Protein AF-A0A929SQI1-F1 (afdb_monomer)

Nearest PDB structures (foldseek):
  6hvn-assembly1_B  TM=9.763E-01  e=6.149E-11  Listeria monocytogenes EGD-e
  8ofh-assembly3_D  TM=9.734E-01  e=4.404E-11  Streptococcus pneumoniae R6
  8ogm-assembly1_B  TM=9.576E-01  e=7.511E-11  Bacillus subtilis subsp. subtilis str. 168
  6gyw-assembly1_B  TM=9.356E-01  e=4.120E-11  Staphylococcus aureus
  7l8n-assembly1_B  TM=9.376E-01  e=1.121E-10  Streptococcus mutans UA159

Sequence (158 aa):
MKLPIINRLLSSISTYGILVLVIIFQPELRKMLEQIATSRIIKYLGISQNEDEKLMKENIYKVVMAVVSLAKLKVGALVVFEKDIKLKEIIDNGIRINADVSVQLLKNIFEKDTPLHDGAVIISEGRVMSACSILPLAVDNNINKSFGTRHRAALRYF

pLDDT: mean 85.93, std 11.65, range [47.06, 97.69]

Radius of gyration: 26.84 Å; Cα contacts (8 Å, |Δi|>4): 166; chains: 1; bounding box: 59×35×85 Å

Mean predicted aligned error: 12.8 Å

Foldseek 3Di:
DDPVVVVVVVVVCVVCVVVVVCVVCVVVVVVVVVVCVPVPVVCVVVPCVVPQVVLVVVLVVQVVLLVVVCVVVVFDAAEEEDDPDDPVVQLVQFAFDFAARHSVVRNVQRDPPDPFNADYFYDYSRTRGGTNGHADFADDPPDPPPDDRSRRRVVVVD

Structure (mmCIF, N/CA/C/O backbone):
data_AF-A0A929SQI1-F1
#
_entry.id   AF-A0A929SQI1-F1
#
loop_
_atom_site.group_PDB
_atom_site.id
_atom_site.type_symbol
_atom_site.label_atom_id
_atom_site.label_alt_id
_atom_site.label_comp_id
_atom_site.label_asym_id
_atom_site.label_entity_id
_atom_site.label_seq_id
_atom_site.pdbx_PDB_ins_code
_atom_site.Cartn_x
_atom_site.Cartn_y
_atom_site.Cartn_z
_atom_site.occupancy
_atom_site.B_iso_or_equiv
_atom_site.auth_seq_id
_atom_site.auth_comp_id
_atom_site.auth_asym_id
_atom_site.auth_atom_id
_atom_site.pdbx_PDB_model_num
ATOM 1 N N . MET A 1 1 ? 42.461 -21.289 -61.732 1.00 47.06 1 MET A N 1
ATOM 2 C CA . MET A 1 1 ? 41.169 -21.327 -62.454 1.00 47.06 1 MET A CA 1
ATOM 3 C C . MET A 1 1 ? 40.168 -20.497 -61.649 1.00 47.06 1 MET A C 1
ATOM 5 O O . MET A 1 1 ? 39.814 -20.907 -60.554 1.00 47.06 1 MET A O 1
ATOM 9 N N . LYS A 1 2 ? 39.810 -19.277 -62.083 1.00 56.81 2 LYS A N 1
ATOM 10 C CA . LYS A 1 2 ? 38.749 -18.499 -61.411 1.00 56.81 2 LYS A CA 1
ATOM 11 C C . LYS A 1 2 ? 37.426 -19.170 -61.777 1.00 56.81 2 LYS A C 1
ATOM 13 O O . LYS A 1 2 ? 37.198 -19.397 -62.958 1.00 56.81 2 LYS A O 1
ATOM 18 N N . LEU A 1 3 ? 36.609 -19.533 -60.792 1.00 78.69 3 LEU A N 1
ATOM 19 C CA . LEU A 1 3 ? 35.306 -20.175 -60.995 1.00 78.69 3 LEU A CA 1
ATOM 20 C C . LEU A 1 3 ? 34.221 -19.084 -60.907 1.00 78.69 3 LEU A C 1
ATOM 22 O O . LEU A 1 3 ? 33.657 -18.868 -59.833 1.00 78.69 3 LEU A O 1
ATOM 26 N N . PRO A 1 4 ? 33.950 -18.336 -61.998 1.00 79.38 4 PRO A N 1
ATOM 27 C CA . PRO A 1 4 ? 33.082 -17.156 -61.965 1.00 79.38 4 PRO A CA 1
ATOM 28 C C . PRO A 1 4 ? 31.641 -17.500 -61.583 1.00 79.38 4 PRO A C 1
ATOM 30 O O . PRO A 1 4 ? 30.944 -16.675 -61.000 1.00 79.38 4 PRO A O 1
ATOM 33 N N . ILE A 1 5 ? 31.214 -18.728 -61.881 1.00 82.06 5 ILE A N 1
ATOM 34 C CA . ILE A 1 5 ? 29.879 -19.239 -61.567 1.00 82.06 5 ILE A CA 1
ATOM 35 C C . ILE A 1 5 ? 29.740 -19.458 -60.059 1.00 82.06 5 ILE A C 1
ATOM 37 O O . ILE A 1 5 ? 28.775 -18.988 -59.468 1.00 82.06 5 ILE A O 1
ATOM 41 N N . ILE A 1 6 ? 30.740 -20.076 -59.422 1.00 82.94 6 ILE A N 1
ATOM 42 C CA . ILE A 1 6 ? 30.760 -20.282 -57.967 1.00 82.94 6 ILE A CA 1
ATOM 43 C C . ILE A 1 6 ? 30.808 -18.936 -57.241 1.00 82.94 6 ILE A C 1
ATOM 45 O O . ILE A 1 6 ? 30.063 -18.741 -56.289 1.00 82.94 6 ILE A O 1
ATOM 49 N N . ASN A 1 7 ? 31.597 -17.974 -57.729 1.00 84.62 7 ASN A N 1
ATOM 50 C CA . ASN A 1 7 ? 31.658 -16.641 -57.126 1.00 84.62 7 ASN A CA 1
ATOM 51 C C . ASN A 1 7 ? 30.331 -15.869 -57.253 1.00 84.62 7 ASN A C 1
ATOM 53 O O . ASN A 1 7 ? 29.915 -15.201 -56.311 1.00 84.62 7 ASN A O 1
ATOM 57 N N . ARG A 1 8 ? 29.633 -15.980 -58.392 1.00 82.69 8 ARG A N 1
ATOM 58 C CA . ARG A 1 8 ? 28.294 -15.388 -58.555 1.00 82.69 8 ARG A CA 1
ATOM 59 C C . ARG A 1 8 ? 27.267 -16.052 -57.644 1.00 82.69 8 ARG A C 1
ATOM 61 O O . ARG A 1 8 ? 26.483 -15.346 -57.024 1.00 82.69 8 ARG A O 1
ATOM 68 N N . LEU A 1 9 ? 27.315 -17.376 -57.516 1.00 82.81 9 LEU A N 1
ATOM 69 C CA . LEU A 1 9 ? 26.412 -18.125 -56.646 1.00 82.81 9 LEU A CA 1
ATOM 70 C C . LEU A 1 9 ? 26.640 -17.779 -55.164 1.00 82.81 9 LEU A C 1
ATOM 72 O O . LEU A 1 9 ? 25.686 -17.483 -54.451 1.00 82.81 9 LEU A O 1
ATOM 76 N N . LEU A 1 10 ? 27.903 -17.725 -54.723 1.00 83.56 10 LEU A N 1
ATOM 77 C CA . LEU A 1 10 ? 28.278 -17.272 -53.378 1.00 83.56 10 LEU A CA 1
ATOM 78 C C . LEU A 1 10 ? 27.864 -15.822 -53.123 1.00 83.56 10 LEU A C 1
ATOM 80 O O . LEU A 1 10 ? 27.366 -15.518 -52.043 1.00 83.56 10 LEU A O 1
ATOM 84 N N . SER A 1 11 ? 28.026 -14.935 -54.109 1.00 81.69 11 SER A N 1
ATOM 85 C CA . SER A 1 11 ? 27.583 -13.545 -53.994 1.00 81.69 11 SER A CA 1
ATOM 86 C C . SER A 1 11 ? 26.070 -13.462 -53.807 1.00 81.69 11 SER A C 1
ATOM 88 O O . SER A 1 11 ? 25.620 -12.761 -52.909 1.00 81.69 11 SER A O 1
ATOM 90 N N . SER A 1 12 ? 25.284 -14.198 -54.598 1.00 81.69 12 SER A N 1
ATOM 91 C CA . SER A 1 12 ? 23.823 -14.219 -54.468 1.00 81.69 12 SER A CA 1
ATOM 92 C C . SER A 1 12 ? 23.369 -14.796 -53.125 1.00 81.69 12 SER A C 1
ATOM 94 O O . SER A 1 12 ? 22.497 -14.221 -52.477 1.00 81.69 12 SER A O 1
ATOM 96 N N . ILE A 1 13 ? 23.989 -15.888 -52.665 1.00 85.94 13 ILE A N 1
ATOM 97 C CA . ILE A 1 13 ? 23.697 -16.486 -51.353 1.00 85.94 13 ILE A CA 1
ATOM 98 C C . ILE A 1 13 ? 24.068 -15.525 -50.220 1.00 85.94 13 ILE A C 1
ATOM 100 O O . ILE A 1 13 ? 23.313 -15.407 -49.265 1.00 85.94 13 ILE A O 1
ATOM 104 N N . SER A 1 14 ? 25.182 -14.801 -50.322 1.00 84.88 14 SER A N 1
ATOM 105 C CA . SER A 1 14 ? 25.589 -13.810 -49.319 1.00 84.88 14 SER A CA 1
ATOM 106 C C . SER A 1 14 ? 24.610 -12.631 -49.245 1.00 84.88 14 SER A C 1
ATOM 108 O O . SER A 1 14 ? 24.189 -12.239 -48.157 1.00 84.88 14 SER A O 1
ATOM 110 N N . THR A 1 15 ? 24.172 -12.117 -50.402 1.00 84.06 15 THR A N 1
ATOM 111 C CA . THR A 1 15 ? 23.241 -10.982 -50.478 1.00 84.06 15 THR A CA 1
ATOM 112 C C . THR A 1 15 ? 21.887 -11.291 -49.836 1.00 84.06 15 THR A C 1
ATOM 114 O O . THR A 1 15 ? 21.377 -10.471 -49.076 1.00 84.06 15 THR A O 1
ATOM 117 N N . TYR A 1 16 ? 21.307 -12.465 -50.100 1.00 90.56 16 TYR A N 1
ATOM 118 C CA . TYR A 1 16 ? 19.995 -12.834 -49.548 1.00 90.56 16 TYR A CA 1
ATOM 119 C C . TYR A 1 16 ? 20.081 -13.613 -48.228 1.00 90.56 16 TYR A C 1
ATOM 121 O O . TYR A 1 16 ? 19.129 -13.613 -47.450 1.00 90.56 16 TYR A O 1
ATOM 129 N N . GLY A 1 17 ? 21.219 -14.243 -47.939 1.00 89.12 17 GLY A N 1
ATOM 130 C CA . GLY A 1 17 ? 21.424 -15.072 -46.752 1.00 89.12 17 GLY A CA 1
ATOM 131 C C . GLY A 1 17 ? 21.362 -14.277 -45.455 1.00 89.12 17 GLY A C 1
ATOM 132 O O . GLY A 1 17 ? 20.772 -14.749 -44.485 1.00 89.12 17 GLY A O 1
ATOM 133 N N . ILE A 1 18 ? 21.876 -13.041 -45.452 1.00 89.19 18 ILE A N 1
ATOM 134 C CA . ILE A 1 18 ? 21.775 -12.155 -44.283 1.00 89.19 18 ILE A CA 1
ATOM 135 C C . ILE A 1 18 ? 20.307 -11.839 -43.955 1.00 89.19 18 ILE A C 1
ATOM 137 O O . ILE A 1 18 ? 19.916 -11.812 -42.794 1.00 89.19 18 ILE A O 1
ATOM 141 N N . LEU A 1 19 ? 19.475 -11.653 -44.984 1.00 90.94 19 LEU A N 1
ATOM 142 C CA . LEU A 1 19 ? 18.070 -11.281 -44.844 1.00 90.94 19 LEU A CA 1
ATOM 143 C C . LEU A 1 19 ? 17.237 -12.469 -44.352 1.00 90.94 19 LEU A C 1
ATOM 145 O O . LEU A 1 19 ? 16.430 -12.315 -43.440 1.00 90.94 19 LEU A O 1
ATOM 149 N N . VAL A 1 20 ? 17.495 -13.667 -44.886 1.00 93.19 20 VAL A N 1
ATOM 150 C CA . VAL A 1 20 ? 16.902 -14.920 -44.391 1.00 93.19 20 VAL A CA 1
ATOM 151 C C . VAL A 1 20 ? 17.269 -15.156 -42.924 1.00 93.19 20 VAL A C 1
ATOM 153 O O . VAL A 1 20 ? 16.398 -15.491 -42.125 1.00 93.19 20 VAL A O 1
ATOM 156 N N . LEU A 1 21 ? 18.530 -14.924 -42.547 1.00 90.88 21 LEU A N 1
ATOM 157 C CA . LEU A 1 21 ? 18.990 -15.062 -41.166 1.00 90.88 21 LEU A CA 1
ATOM 158 C C . LEU A 1 21 ? 18.267 -14.080 -40.231 1.00 90.88 21 LEU A C 1
ATOM 160 O O . LEU A 1 21 ? 17.747 -14.492 -39.201 1.00 90.88 21 LEU A O 1
ATOM 164 N N . VAL A 1 22 ? 18.149 -12.807 -40.610 1.00 92.25 22 VAL A N 1
ATOM 165 C CA . VAL A 1 22 ? 17.420 -11.801 -39.816 1.00 92.25 22 VAL A CA 1
ATOM 166 C C . VAL A 1 22 ? 15.943 -12.171 -39.635 1.00 92.25 22 VAL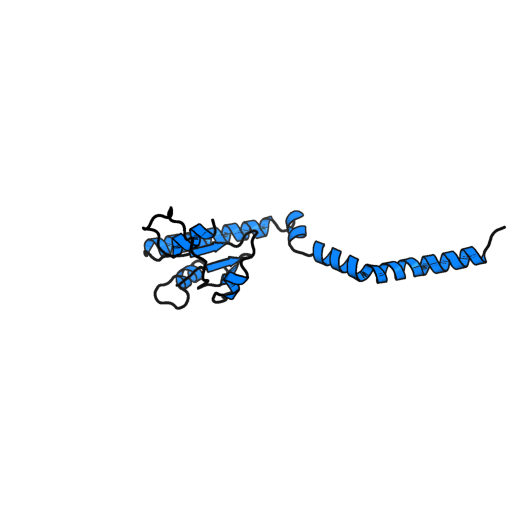 A C 1
ATOM 168 O O . VAL A 1 22 ? 15.418 -11.994 -38.542 1.00 92.25 22 VAL A O 1
ATOM 171 N N . ILE A 1 23 ? 15.275 -12.702 -40.666 1.00 93.50 23 ILE A N 1
ATOM 172 C CA . ILE A 1 23 ? 13.865 -13.123 -40.584 1.00 93.50 23 ILE A CA 1
ATOM 173 C C . ILE A 1 23 ? 13.698 -14.328 -39.653 1.00 93.50 23 ILE A C 1
ATOM 175 O O . ILE A 1 23 ? 12.793 -14.335 -38.823 1.00 93.50 23 ILE A O 1
ATOM 179 N N . ILE A 1 24 ? 14.573 -15.334 -39.759 1.00 95.12 24 ILE A N 1
ATOM 180 C CA . ILE A 1 24 ? 14.522 -16.526 -38.898 1.00 95.12 24 ILE A CA 1
ATOM 181 C C . ILE A 1 24 ? 14.747 -16.148 -37.433 1.00 95.12 24 ILE A C 1
ATOM 183 O O . ILE A 1 24 ? 14.024 -16.637 -36.574 1.00 95.12 24 ILE A O 1
ATOM 187 N N . PHE A 1 25 ? 15.707 -15.257 -37.167 1.00 95.94 25 PHE A N 1
ATOM 188 C CA . PHE A 1 25 ? 16.030 -14.767 -35.823 1.00 95.94 25 PHE A CA 1
ATOM 189 C C . PHE A 1 25 ? 15.173 -13.571 -35.378 1.00 95.94 25 PHE A C 1
ATOM 191 O O . PHE A 1 25 ? 15.395 -13.006 -34.304 1.00 95.94 25 PHE A O 1
ATOM 198 N N . GLN A 1 26 ? 14.192 -13.148 -36.180 1.00 94.50 26 GLN A N 1
ATOM 199 C CA . GLN A 1 26 ? 13.309 -12.035 -35.834 1.00 94.50 26 GLN A CA 1
ATOM 200 C C . GLN A 1 26 ? 12.594 -12.255 -34.485 1.00 94.50 26 GLN A C 1
ATOM 202 O O . GLN A 1 26 ? 12.540 -11.302 -33.699 1.00 94.50 26 GLN A O 1
ATOM 207 N N . PRO A 1 27 ? 12.057 -13.452 -34.160 1.00 90.88 27 PRO A N 1
ATOM 208 C CA . PRO A 1 27 ? 11.405 -13.698 -32.874 1.00 90.88 27 PRO A CA 1
ATOM 209 C C . PRO A 1 27 ? 12.351 -13.532 -31.678 1.00 90.88 27 PRO A C 1
ATOM 211 O O . PRO A 1 27 ? 11.947 -13.005 -30.643 1.00 90.88 27 PRO A O 1
ATOM 214 N N . GLU A 1 28 ? 13.606 -13.952 -31.804 1.00 92.94 28 GLU A N 1
ATOM 215 C CA . GLU A 1 28 ? 14.640 -13.853 -30.773 1.00 92.94 28 GLU A CA 1
ATOM 216 C C . GLU A 1 28 ? 15.075 -12.402 -30.591 1.00 92.94 28 GLU A C 1
ATOM 218 O O . GLU A 1 28 ? 15.098 -11.919 -29.462 1.00 92.94 28 GLU A O 1
ATOM 223 N N . LEU A 1 29 ? 15.329 -11.680 -31.688 1.00 89.31 29 LEU A N 1
ATOM 224 C CA . LEU A 1 29 ? 15.635 -10.248 -31.656 1.00 89.31 29 LEU A CA 1
ATOM 225 C C . LEU A 1 29 ? 14.500 -9.462 -30.996 1.00 89.31 29 LEU A C 1
ATOM 227 O O . LEU A 1 29 ? 14.750 -8.603 -30.154 1.00 89.31 29 LEU A O 1
ATOM 231 N N . ARG A 1 30 ? 13.246 -9.804 -31.310 1.00 87.81 30 ARG A N 1
ATOM 232 C CA . ARG A 1 30 ? 12.069 -9.226 -30.658 1.00 87.81 30 ARG A CA 1
ATOM 233 C C . ARG A 1 30 ? 12.049 -9.527 -29.160 1.00 87.81 30 ARG A C 1
ATOM 235 O O . ARG A 1 30 ? 11.888 -8.601 -28.379 1.00 87.81 30 ARG A O 1
ATOM 242 N N . LYS A 1 31 ? 12.263 -10.779 -28.746 1.00 83.62 31 LYS A N 1
ATOM 243 C CA . LYS A 1 31 ? 12.315 -11.160 -27.322 1.00 83.62 31 LYS A CA 1
ATOM 244 C C . LYS A 1 31 ? 13.459 -10.468 -26.577 1.00 83.62 31 LYS A C 1
ATOM 246 O O . LYS A 1 31 ? 13.268 -10.044 -25.443 1.00 83.62 31 LYS A O 1
ATOM 251 N N . MET A 1 32 ? 14.627 -10.323 -27.200 1.00 84.38 32 MET A N 1
ATOM 252 C CA . MET A 1 32 ? 15.763 -9.593 -26.628 1.00 84.38 32 MET A CA 1
ATOM 253 C C . MET A 1 32 ? 15.437 -8.107 -26.465 1.00 84.38 32 MET A C 1
ATOM 255 O O . MET A 1 32 ? 15.686 -7.543 -25.405 1.00 84.38 32 MET A O 1
ATOM 259 N N . LEU A 1 33 ? 14.824 -7.482 -27.474 1.00 81.31 33 LEU A N 1
ATOM 260 C CA . LEU A 1 33 ? 14.361 -6.096 -27.391 1.00 81.31 33 LEU A CA 1
ATOM 261 C C . LEU A 1 33 ? 13.260 -5.922 -26.342 1.00 81.31 33 LEU A C 1
ATOM 263 O O . LEU A 1 33 ? 13.303 -4.953 -25.599 1.00 81.31 33 LEU A O 1
ATOM 267 N N . GLU A 1 34 ? 12.318 -6.857 -26.224 1.00 78.25 34 GLU A N 1
ATOM 268 C CA . GLU A 1 34 ? 11.280 -6.859 -25.184 1.00 78.25 34 GLU A CA 1
ATOM 269 C C . GLU A 1 34 ? 11.891 -7.005 -23.780 1.00 78.25 34 GLU A C 1
ATOM 271 O O . GLU A 1 34 ? 11.477 -6.317 -22.847 1.00 78.25 34 GLU A O 1
ATOM 276 N N . GLN A 1 35 ? 12.928 -7.830 -23.620 1.00 71.19 35 GLN A N 1
ATOM 277 C CA . GLN A 1 35 ? 13.675 -7.950 -22.365 1.00 71.19 35 GLN A CA 1
ATOM 278 C C . GLN A 1 35 ? 14.455 -6.669 -22.035 1.00 71.19 35 GLN A C 1
ATOM 280 O O . GLN A 1 35 ? 14.412 -6.223 -20.891 1.00 71.19 35 GLN A O 1
ATOM 285 N N . ILE A 1 36 ? 15.097 -6.036 -23.024 1.00 71.50 36 ILE A N 1
ATOM 286 C CA . ILE A 1 36 ? 15.811 -4.750 -22.885 1.00 71.50 36 ILE A CA 1
ATOM 287 C C . ILE A 1 36 ? 14.843 -3.592 -22.605 1.00 71.50 36 ILE A C 1
ATOM 289 O O . ILE A 1 36 ? 15.141 -2.720 -21.789 1.00 71.50 36 ILE A O 1
ATOM 293 N N . ALA A 1 37 ? 13.669 -3.607 -23.233 1.00 64.62 37 ALA A N 1
ATOM 294 C CA . ALA A 1 37 ? 12.595 -2.642 -23.023 1.00 64.62 37 ALA A CA 1
ATOM 295 C C . ALA A 1 37 ? 11.835 -2.877 -21.709 1.00 64.62 37 ALA A C 1
ATOM 297 O O . ALA A 1 37 ? 11.112 -1.995 -21.245 1.00 64.62 37 ALA A O 1
ATOM 298 N N . THR A 1 38 ? 11.992 -4.045 -21.078 1.00 62.19 38 THR A N 1
ATOM 299 C CA . THR A 1 38 ? 11.428 -4.292 -19.753 1.00 62.19 38 THR A CA 1
ATOM 300 C C . THR A 1 38 ? 12.108 -3.360 -18.752 1.00 62.19 38 THR A C 1
ATOM 302 O O . THR A 1 38 ? 13.335 -3.285 -18.670 1.00 62.19 38 THR A O 1
ATOM 305 N N . SER A 1 39 ? 11.298 -2.688 -17.934 1.00 58.66 39 SER A N 1
ATOM 306 C CA . SER A 1 39 ? 11.675 -1.629 -16.986 1.00 58.66 39 SER A CA 1
ATOM 307 C C . SER A 1 39 ? 12.892 -1.915 -16.094 1.00 58.66 39 SER A C 1
ATOM 309 O O . SER A 1 39 ? 13.443 -0.992 -15.512 1.00 58.66 39 SER A O 1
ATOM 311 N N . ARG A 1 40 ? 13.320 -3.174 -15.939 1.00 58.06 40 ARG A N 1
ATOM 312 C CA . ARG A 1 40 ? 14.490 -3.554 -15.137 1.00 58.06 40 ARG A CA 1
ATOM 313 C C . ARG A 1 40 ? 15.807 -3.072 -15.758 1.00 58.06 40 ARG A C 1
ATOM 315 O O . ARG A 1 40 ? 16.619 -2.527 -15.026 1.00 58.06 40 ARG A O 1
ATOM 322 N N . ILE A 1 41 ? 16.014 -3.196 -17.074 1.00 61.25 41 ILE A N 1
ATOM 323 C CA . ILE A 1 41 ? 17.294 -2.817 -17.717 1.00 61.25 41 ILE A CA 1
ATOM 324 C C . ILE A 1 41 ? 17.463 -1.290 -17.765 1.00 61.25 41 ILE A C 1
ATOM 326 O O . ILE A 1 41 ? 18.522 -0.779 -17.407 1.00 61.25 41 ILE A O 1
ATOM 330 N N . ILE A 1 42 ? 16.392 -0.552 -18.071 1.00 60.16 42 ILE A N 1
ATOM 331 C CA . ILE A 1 42 ? 16.366 0.923 -18.010 1.00 60.16 42 ILE A CA 1
ATOM 332 C C . ILE A 1 42 ? 16.626 1.427 -16.575 1.00 60.16 42 ILE A C 1
ATOM 334 O O . ILE A 1 42 ? 17.344 2.410 -16.386 1.00 60.16 42 ILE A O 1
ATOM 338 N N . LYS A 1 43 ? 16.120 0.719 -15.551 1.00 55.72 43 LYS A N 1
ATOM 339 C CA . LYS A 1 43 ? 16.401 1.005 -14.131 1.00 55.72 43 LYS A CA 1
ATOM 340 C C . LYS A 1 43 ? 17.861 0.751 -13.732 1.00 55.72 43 LYS A C 1
ATOM 342 O O . LYS A 1 43 ? 18.371 1.485 -12.890 1.00 55.72 43 LYS A O 1
ATOM 347 N N . TYR A 1 44 ? 18.544 -0.231 -14.328 1.00 55.31 44 TYR A N 1
ATOM 348 C CA . TYR A 1 44 ? 19.977 -0.485 -14.092 1.00 55.31 44 TYR A CA 1
ATOM 349 C C . TYR A 1 44 ? 20.902 0.506 -14.820 1.00 55.31 44 TYR A C 1
ATOM 351 O O . TYR A 1 44 ? 22.003 0.762 -14.345 1.00 55.31 44 TYR A O 1
ATOM 359 N N . LEU A 1 45 ? 20.456 1.105 -15.930 1.00 62.50 45 LEU A N 1
ATOM 360 C CA . LEU A 1 45 ? 21.210 2.103 -16.708 1.00 62.50 45 LEU A CA 1
ATOM 361 C C . LEU A 1 45 ? 21.185 3.526 -16.113 1.00 62.50 45 LEU A C 1
ATOM 363 O O . LEU A 1 45 ? 21.768 4.437 -16.692 1.00 62.50 45 LEU A O 1
ATOM 367 N N . GLY A 1 46 ? 20.526 3.743 -14.968 1.00 54.88 46 GLY A N 1
ATOM 368 C CA . GLY A 1 46 ? 20.579 5.011 -14.221 1.00 54.88 46 GLY A CA 1
ATOM 369 C C . GLY A 1 46 ? 19.810 6.187 -14.841 1.00 54.88 46 GLY A C 1
ATOM 370 O O . GLY A 1 46 ? 19.774 7.261 -14.252 1.00 54.88 46 GLY A O 1
ATOM 371 N N . ILE A 1 47 ? 19.146 5.996 -15.986 1.00 59.12 47 ILE A N 1
ATOM 372 C CA . ILE A 1 47 ? 18.446 7.071 -16.716 1.00 59.12 47 ILE A CA 1
ATOM 373 C C . ILE A 1 47 ? 17.130 7.485 -16.014 1.00 59.12 47 ILE A C 1
ATOM 375 O O . ILE A 1 47 ? 16.693 8.618 -16.164 1.00 59.12 47 ILE A O 1
ATOM 379 N N . SER A 1 48 ? 16.533 6.609 -15.190 1.00 54.00 48 SER A N 1
ATOM 380 C CA . SER A 1 48 ? 15.228 6.833 -14.523 1.00 54.00 48 SER A CA 1
ATOM 381 C C . SER A 1 48 ? 15.275 6.791 -12.984 1.00 54.00 48 SER A C 1
ATOM 383 O O . SER A 1 48 ? 14.257 7.013 -12.331 1.00 54.00 48 SER A O 1
ATOM 385 N N . GLN A 1 49 ? 16.433 6.496 -12.375 1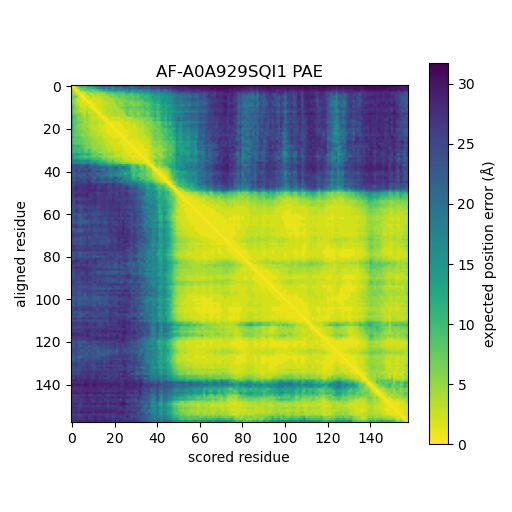.00 55.88 49 GLN A N 1
ATOM 386 C CA . GLN A 1 49 ? 16.520 6.265 -10.921 1.00 55.88 49 GLN A CA 1
ATOM 387 C C . GLN A 1 49 ? 16.189 7.508 -10.087 1.00 55.88 49 GLN A C 1
ATOM 389 O O . GLN A 1 49 ? 15.520 7.392 -9.064 1.00 55.88 49 GLN A O 1
ATOM 394 N N . ASN A 1 50 ? 16.597 8.697 -10.537 1.00 61.69 50 ASN A N 1
ATOM 395 C CA . ASN A 1 50 ? 16.387 9.924 -9.766 1.00 61.69 50 ASN A CA 1
ATOM 396 C C . ASN A 1 50 ? 14.906 10.303 -9.638 1.00 61.69 50 ASN A C 1
ATOM 398 O O . ASN A 1 50 ? 14.500 10.830 -8.604 1.00 61.69 50 ASN A O 1
ATOM 402 N N . GLU A 1 51 ? 14.099 10.052 -10.669 1.00 69.38 51 GLU A N 1
ATOM 403 C CA . GLU A 1 51 ? 12.681 10.418 -10.666 1.00 69.38 51 GLU A CA 1
ATOM 404 C C . GLU A 1 51 ? 11.853 9.426 -9.850 1.00 69.38 51 GLU A C 1
ATOM 406 O O . GLU A 1 51 ? 11.097 9.850 -8.978 1.00 69.38 51 GLU A O 1
ATOM 411 N N . ASP A 1 52 ? 12.069 8.121 -10.039 1.00 73.38 52 ASP A N 1
ATOM 412 C CA . ASP A 1 52 ? 11.382 7.075 -9.274 1.00 73.38 52 ASP A CA 1
ATOM 413 C C . ASP A 1 52 ? 11.704 7.166 -7.773 1.00 73.38 52 ASP A C 1
ATOM 415 O O . ASP A 1 52 ? 10.811 7.079 -6.926 1.00 73.38 52 ASP A O 1
ATOM 419 N N . GLU A 1 53 ? 12.974 7.388 -7.417 1.00 77.31 53 GLU A N 1
ATOM 420 C CA . GLU A 1 53 ? 13.380 7.527 -6.017 1.00 77.31 53 GLU A CA 1
ATOM 421 C C . GLU A 1 53 ? 12.812 8.811 -5.392 1.00 77.31 53 GLU A C 1
ATOM 423 O O . GLU A 1 53 ? 12.368 8.806 -4.239 1.00 77.31 53 GLU A O 1
ATOM 428 N N . LYS A 1 54 ? 12.770 9.911 -6.155 1.00 82.94 54 LYS A N 1
ATOM 429 C CA . LYS A 1 54 ? 12.163 11.172 -5.715 1.00 82.94 54 LYS A CA 1
ATOM 430 C C . LYS A 1 54 ? 10.657 11.026 -5.504 1.00 82.94 54 LYS A C 1
ATOM 432 O O . LYS A 1 54 ? 10.164 11.429 -4.451 1.00 82.94 54 LYS A O 1
ATOM 437 N N . LEU A 1 55 ? 9.946 10.409 -6.448 1.00 84.19 55 LEU A N 1
ATOM 438 C CA . LEU A 1 55 ? 8.515 10.116 -6.336 1.00 84.19 55 LEU A CA 1
ATOM 439 C C . LEU A 1 55 ? 8.230 9.212 -5.133 1.00 84.19 55 LEU A C 1
ATOM 441 O O . LEU A 1 55 ? 7.300 9.466 -4.368 1.00 84.19 55 LEU A O 1
ATOM 445 N N . MET A 1 56 ? 9.062 8.193 -4.904 1.00 84.94 56 MET A N 1
ATOM 446 C CA . MET A 1 56 ? 8.931 7.322 -3.737 1.00 84.94 56 MET A CA 1
ATOM 447 C C . MET A 1 56 ? 9.117 8.097 -2.426 1.00 84.94 56 MET A C 1
ATOM 449 O O . MET A 1 56 ? 8.297 7.956 -1.519 1.00 84.94 56 MET A O 1
ATOM 453 N N . LYS A 1 57 ? 10.143 8.954 -2.324 1.00 87.00 57 LYS A N 1
ATOM 454 C CA . LYS A 1 57 ? 10.368 9.813 -1.145 1.00 87.00 57 LYS A CA 1
ATOM 455 C C . LYS A 1 57 ? 9.196 10.763 -0.897 1.00 87.00 57 LYS A C 1
ATOM 457 O O . LYS A 1 57 ? 8.746 10.893 0.241 1.00 87.00 57 LYS A O 1
ATOM 462 N N . GLU A 1 58 ? 8.670 11.386 -1.948 1.00 89.19 58 GLU A N 1
ATOM 463 C CA . GLU A 1 58 ? 7.505 12.269 -1.856 1.00 89.19 58 GLU A CA 1
ATOM 464 C C . GLU A 1 58 ? 6.259 11.511 -1.371 1.00 89.19 58 GLU A C 1
ATOM 466 O O . GLU A 1 58 ? 5.548 11.967 -0.473 1.00 89.19 58 GLU A O 1
ATOM 471 N N . ASN A 1 59 ? 6.018 10.314 -1.903 1.00 92.88 59 ASN A N 1
ATOM 472 C CA . ASN A 1 59 ? 4.890 9.479 -1.502 1.00 92.88 59 ASN A CA 1
ATOM 473 C C . ASN A 1 59 ? 5.013 8.985 -0.058 1.00 92.88 59 ASN A C 1
ATOM 475 O O . ASN A 1 59 ? 4.023 9.007 0.674 1.00 92.88 59 ASN A O 1
ATOM 479 N N . ILE A 1 60 ? 6.217 8.609 0.386 1.00 93.06 60 ILE A N 1
ATOM 480 C CA . ILE A 1 60 ? 6.483 8.282 1.794 1.00 93.06 60 ILE A CA 1
ATOM 481 C C . ILE A 1 60 ? 6.145 9.482 2.680 1.00 93.06 60 ILE A C 1
ATOM 483 O O . ILE A 1 60 ? 5.444 9.317 3.676 1.00 93.06 60 ILE A O 1
ATOM 487 N N . TYR A 1 61 ? 6.569 10.692 2.304 1.00 89.88 61 TYR A N 1
ATOM 488 C CA . TYR A 1 61 ? 6.248 11.901 3.061 1.00 89.88 61 TYR A CA 1
ATOM 489 C C . TYR A 1 61 ? 4.730 12.120 3.175 1.00 89.88 61 TYR A C 1
ATOM 491 O O . TYR A 1 61 ? 4.215 12.326 4.275 1.00 89.88 61 TYR A O 1
ATOM 499 N N . LYS A 1 62 ? 3.984 11.987 2.071 1.00 93.12 62 LYS A N 1
ATOM 500 C CA . LYS A 1 62 ? 2.513 12.090 2.074 1.00 93.12 62 LYS A CA 1
ATOM 501 C C . LYS A 1 62 ? 1.859 11.031 2.969 1.00 93.12 62 LYS A C 1
ATOM 503 O O . LYS A 1 62 ? 0.937 11.352 3.720 1.00 93.12 62 LYS A O 1
ATOM 508 N N . VAL A 1 63 ? 2.349 9.790 2.931 1.00 97.12 63 VAL A N 1
ATOM 509 C CA . VAL A 1 63 ? 1.868 8.704 3.799 1.00 97.12 63 VAL A CA 1
ATOM 510 C C . VAL A 1 63 ? 2.139 9.015 5.268 1.00 97.12 63 VAL A C 1
ATOM 512 O O . VAL A 1 63 ? 1.225 8.902 6.080 1.00 97.12 63 VAL A O 1
ATOM 515 N N . VAL A 1 64 ? 3.344 9.472 5.616 1.00 95.12 64 VAL A N 1
ATOM 516 C CA . VAL A 1 64 ? 3.688 9.871 6.990 1.00 95.12 64 VAL A CA 1
ATOM 517 C C . VAL A 1 64 ? 2.755 10.978 7.479 1.00 95.12 64 VAL A C 1
ATOM 519 O O . VAL A 1 64 ? 2.187 10.859 8.563 1.00 95.12 64 VAL A O 1
ATOM 522 N N . MET A 1 65 ? 2.519 12.014 6.671 1.00 92.62 65 MET A N 1
ATOM 523 C CA . MET A 1 65 ? 1.605 13.103 7.031 1.00 92.62 65 MET A CA 1
ATOM 524 C C . MET A 1 65 ? 0.170 12.610 7.270 1.00 92.62 65 MET A C 1
ATOM 526 O O . MET A 1 65 ? -0.474 13.026 8.239 1.00 92.62 65 MET A O 1
ATOM 530 N N . ALA A 1 66 ? -0.326 11.692 6.434 1.00 95.50 66 ALA A N 1
ATOM 531 C CA . ALA A 1 66 ? -1.639 11.081 6.617 1.00 95.50 66 ALA A CA 1
ATOM 532 C C . ALA A 1 66 ? -1.702 10.237 7.899 1.00 95.50 66 ALA A C 1
ATOM 534 O O . ALA A 1 66 ? -2.593 10.439 8.723 1.00 95.50 66 ALA A O 1
ATOM 535 N N . VAL A 1 67 ? -0.731 9.345 8.112 1.00 95.19 67 VAL A N 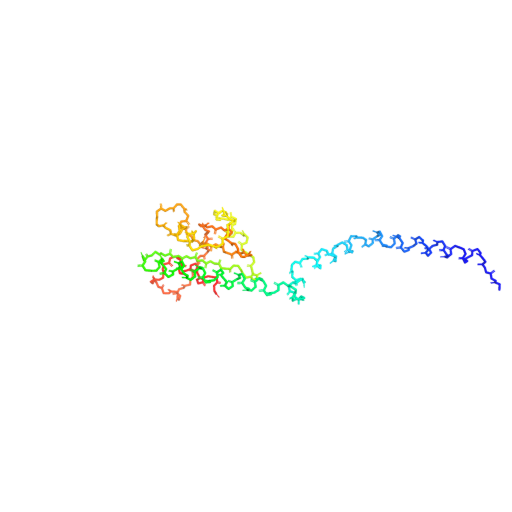1
ATOM 536 C CA . VAL A 1 67 ? -0.683 8.443 9.273 1.00 95.19 67 VAL A CA 1
ATOM 537 C C . VAL A 1 67 ? -0.532 9.217 10.582 1.00 95.19 67 VAL A C 1
ATOM 539 O O . VAL A 1 67 ? -1.216 8.898 11.548 1.00 95.19 67 VAL A O 1
ATOM 542 N N . VAL A 1 68 ? 0.275 10.282 10.624 1.00 94.31 68 VAL A N 1
ATOM 543 C CA . VAL A 1 68 ? 0.379 11.161 11.804 1.00 94.31 68 VAL A CA 1
ATOM 544 C C . VAL A 1 68 ? -0.967 11.822 12.116 1.00 94.31 68 VAL A C 1
ATOM 546 O O . VAL A 1 6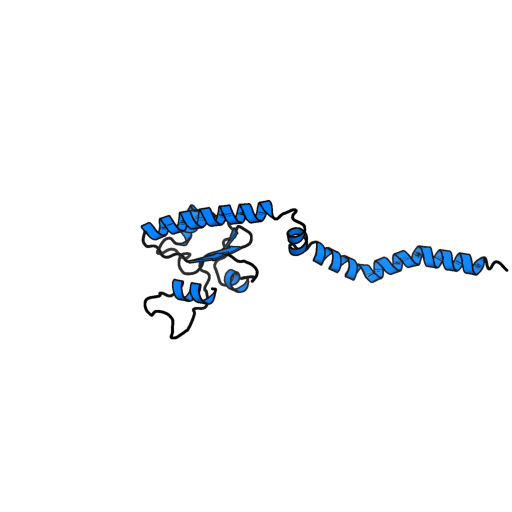8 ? -1.359 11.905 13.281 1.00 94.31 68 VAL A O 1
ATOM 549 N N . SER A 1 69 ? -1.706 12.272 11.095 1.00 93.38 69 SER A N 1
ATOM 550 C CA . SER A 1 69 ? -3.057 12.817 11.285 1.00 93.38 69 SER A CA 1
ATOM 551 C C . SER A 1 69 ? -4.030 11.757 11.808 1.00 93.38 69 SER A C 1
ATOM 553 O O . SER A 1 69 ? -4.807 12.054 12.711 1.00 93.38 69 SER A O 1
ATOM 555 N N . LEU A 1 70 ? -3.996 10.541 11.259 1.00 95.00 70 LEU A N 1
ATOM 556 C CA . LEU A 1 70 ? -4.868 9.433 11.662 1.00 95.00 70 LEU A CA 1
ATOM 557 C C . LEU A 1 70 ? -4.554 8.962 13.089 1.00 95.00 70 LEU A C 1
ATOM 559 O O . LEU A 1 70 ? -5.468 8.735 13.880 1.00 95.00 70 LEU A O 1
ATOM 563 N N . ALA A 1 71 ? -3.275 8.919 13.466 1.00 94.19 71 ALA A N 1
ATOM 564 C CA . ALA A 1 71 ? -2.830 8.566 14.810 1.00 94.19 71 ALA A CA 1
ATOM 565 C C . ALA A 1 71 ? -3.359 9.543 15.873 1.00 94.19 71 ALA A C 1
ATOM 567 O O . ALA A 1 71 ? -3.846 9.103 16.915 1.00 94.19 71 ALA A O 1
ATOM 568 N N . LYS A 1 72 ? -3.352 10.859 15.595 1.00 93.88 72 LYS A N 1
ATOM 569 C CA . LYS A 1 72 ? -3.958 11.876 16.483 1.00 93.88 72 LYS A CA 1
ATOM 570 C C . LYS A 1 72 ? -5.453 11.635 16.713 1.00 93.88 72 LYS A C 1
ATOM 572 O O . LYS A 1 72 ? -5.953 11.896 17.802 1.00 93.88 72 LYS A O 1
ATOM 577 N N . LEU A 1 73 ? -6.144 11.105 15.704 1.00 93.69 73 LEU A N 1
ATOM 578 C CA . LEU A 1 73 ? -7.565 10.753 15.752 1.00 93.69 73 LEU A CA 1
ATOM 579 C C . LEU A 1 73 ? -7.817 9.324 16.266 1.00 93.69 73 LEU A C 1
ATOM 581 O O . LEU A 1 73 ? -8.964 8.886 16.328 1.00 93.69 73 LEU A O 1
ATOM 585 N N . LYS A 1 74 ? -6.761 8.585 16.642 1.00 94.06 74 LYS A N 1
AT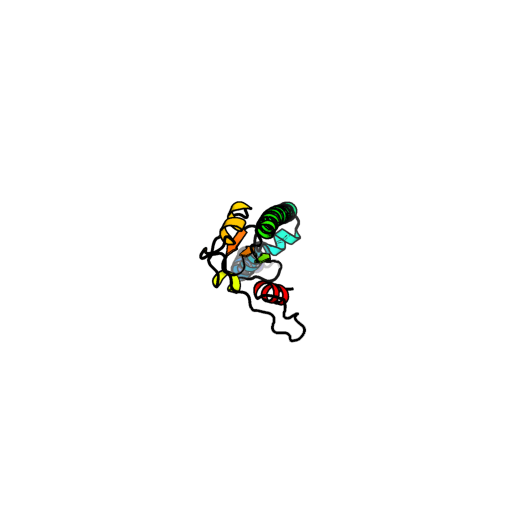OM 586 C CA . LYS A 1 74 ? -6.824 7.165 17.032 1.00 94.06 74 LYS A CA 1
ATOM 587 C C . LYS A 1 74 ? -7.521 6.300 15.970 1.00 94.06 74 LYS A C 1
ATOM 589 O O . LYS A 1 74 ? -8.311 5.407 16.287 1.00 94.06 74 LYS A O 1
ATOM 594 N N . VAL A 1 75 ? -7.237 6.585 14.703 1.00 93.50 75 VAL A N 1
ATOM 595 C CA . VAL A 1 75 ? -7.705 5.824 13.544 1.00 93.50 75 VAL A CA 1
ATOM 596 C C . VAL A 1 75 ? -6.583 4.894 13.089 1.00 93.50 75 VAL A C 1
ATOM 598 O O . VAL A 1 75 ? -5.449 5.325 12.881 1.00 93.50 75 VAL A O 1
ATOM 601 N N . GLY A 1 76 ? -6.888 3.601 12.978 1.00 91.88 76 GLY A N 1
ATOM 602 C CA . GLY A 1 76 ? -5.927 2.595 12.533 1.00 91.88 76 GLY A CA 1
ATOM 603 C C . GLY A 1 76 ? -5.745 2.634 11.019 1.00 91.88 76 GLY A C 1
ATOM 604 O O . GLY A 1 76 ? -6.725 2.635 10.285 1.00 91.88 76 GLY A O 1
ATOM 605 N N . ALA A 1 77 ? -4.496 2.603 10.563 1.00 94.81 77 ALA A N 1
ATOM 606 C CA . ALA A 1 77 ? -4.144 2.586 9.149 1.00 94.81 77 ALA A CA 1
ATOM 607 C C . ALA A 1 77 ? -3.166 1.447 8.857 1.00 94.81 77 ALA A C 1
ATOM 609 O O . ALA A 1 77 ? -2.328 1.114 9.697 1.00 94.81 77 ALA A O 1
ATOM 610 N N . LEU A 1 78 ? -3.269 0.858 7.667 1.00 95.44 78 LEU A N 1
ATOM 611 C CA . LEU A 1 78 ? -2.345 -0.163 7.182 1.00 95.44 78 LEU A CA 1
ATOM 612 C C . LEU A 1 78 ? -1.993 0.140 5.729 1.00 95.44 78 LEU A C 1
ATOM 614 O O . LEU A 1 78 ? -2.838 0.030 4.845 1.00 95.44 78 LEU A O 1
ATOM 618 N N . VAL A 1 79 ? -0.750 0.549 5.494 1.00 96.00 79 VAL A N 1
ATOM 619 C CA . VAL A 1 79 ? -0.248 0.929 4.169 1.00 96.00 79 VAL A CA 1
ATOM 620 C C . VAL A 1 79 ? 0.913 0.012 3.813 1.00 96.00 79 VAL A C 1
ATOM 622 O O . VAL A 1 79 ? 1.855 -0.117 4.592 1.00 96.00 79 VAL A O 1
ATOM 625 N N . VAL A 1 80 ? 0.844 -0.617 2.644 1.00 95.31 80 VAL A N 1
ATOM 626 C CA . VAL A 1 80 ? 1.869 -1.520 2.120 1.00 95.31 80 VAL A CA 1
ATOM 627 C C . VAL A 1 80 ? 2.485 -0.896 0.879 1.00 95.31 80 VAL A C 1
ATOM 629 O O . VAL A 1 80 ? 1.772 -0.483 -0.032 1.00 95.31 80 VAL A O 1
ATOM 632 N N . PHE A 1 81 ? 3.813 -0.854 0.838 1.00 93.44 81 PHE A N 1
ATOM 633 C CA . PHE A 1 81 ? 4.563 -0.450 -0.345 1.00 93.44 81 PHE A CA 1
ATOM 634 C C . PHE A 1 81 ? 5.068 -1.695 -1.068 1.00 93.44 81 PHE A C 1
ATOM 636 O O . PHE A 1 81 ? 5.805 -2.495 -0.490 1.00 93.44 81 PHE A O 1
ATOM 643 N N . GLU A 1 82 ? 4.686 -1.846 -2.331 1.00 91.19 82 GLU A N 1
ATOM 644 C CA . GLU A 1 82 ? 5.259 -2.860 -3.207 1.00 91.19 82 GLU A CA 1
ATOM 645 C C . GLU A 1 82 ? 6.734 -2.527 -3.487 1.00 91.19 82 GLU A C 1
ATOM 647 O O . GLU A 1 82 ? 7.063 -1.410 -3.890 1.00 91.19 82 GLU A O 1
ATOM 652 N N . LYS A 1 83 ? 7.620 -3.504 -3.265 1.00 87.50 83 LYS A N 1
ATOM 653 C CA . LYS A 1 83 ? 9.046 -3.430 -3.613 1.00 87.50 83 LYS A CA 1
ATOM 654 C C . LYS A 1 83 ? 9.359 -4.438 -4.724 1.00 87.50 83 LYS A C 1
ATOM 656 O O . LYS A 1 83 ? 8.824 -4.329 -5.822 1.00 87.50 83 LYS A O 1
ATOM 661 N N . ASP A 1 84 ? 10.199 -5.431 -4.439 1.00 83.31 84 ASP A N 1
ATOM 662 C CA . ASP A 1 84 ? 10.649 -6.417 -5.426 1.00 83.31 84 ASP A CA 1
ATOM 663 C C . ASP A 1 84 ? 9.605 -7.509 -5.690 1.00 83.31 84 ASP A C 1
ATOM 665 O O . ASP A 1 84 ? 9.469 -8.000 -6.814 1.00 83.31 84 ASP A O 1
ATOM 669 N N . ILE A 1 85 ? 8.847 -7.878 -4.654 1.00 83.94 85 ILE A N 1
ATOM 670 C CA . ILE A 1 85 ? 7.770 -8.865 -4.739 1.00 83.94 85 ILE A CA 1
ATOM 671 C C . ILE A 1 85 ? 6.498 -8.150 -5.185 1.00 83.94 85 ILE A C 1
ATOM 673 O O . ILE A 1 85 ? 6.003 -7.264 -4.489 1.00 83.94 85 ILE A O 1
ATOM 677 N N . LYS A 1 86 ? 5.960 -8.557 -6.338 1.00 88.75 86 LYS A N 1
ATOM 678 C CA . LYS A 1 86 ? 4.693 -8.039 -6.858 1.00 88.75 86 LYS A CA 1
ATOM 679 C C . LYS A 1 86 ? 3.521 -8.524 -6.004 1.00 88.75 86 LYS A C 1
ATOM 681 O O . LYS A 1 86 ? 3.426 -9.709 -5.699 1.00 88.75 86 LYS A O 1
ATOM 686 N N . LEU A 1 87 ? 2.598 -7.622 -5.680 1.00 90.69 87 LEU A N 1
ATOM 687 C CA . LEU A 1 87 ? 1.437 -7.876 -4.818 1.00 90.69 87 LEU A CA 1
ATOM 688 C C . LEU A 1 87 ? 0.132 -7.968 -5.621 1.00 90.69 87 LEU A C 1
ATOM 690 O O . LEU A 1 87 ? -0.935 -7.618 -5.124 1.00 90.69 87 LEU A O 1
ATOM 694 N N . LYS A 1 88 ? 0.206 -8.435 -6.874 1.00 93.00 88 LYS A N 1
ATOM 695 C CA . LYS A 1 88 ? -0.925 -8.439 -7.815 1.00 93.00 88 LYS A CA 1
ATOM 696 C C . LYS A 1 88 ? -2.170 -9.129 -7.251 1.00 93.00 88 LYS A C 1
ATOM 698 O O . LYS A 1 88 ? -3.250 -8.563 -7.324 1.00 93.00 88 LYS A O 1
ATOM 703 N N . GLU A 1 89 ? -2.014 -10.299 -6.639 1.00 92.31 89 GLU A N 1
ATOM 704 C CA . GLU A 1 89 ? -3.136 -11.039 -6.042 1.00 92.31 89 GLU A CA 1
ATOM 705 C C . GLU A 1 89 ? -3.803 -10.262 -4.897 1.00 92.31 89 GLU A C 1
ATOM 707 O O . GLU A 1 89 ? -5.021 -10.281 -4.749 1.00 92.31 89 GLU A O 1
ATOM 712 N N . ILE A 1 90 ? -3.020 -9.530 -4.102 1.00 93.81 90 ILE A N 1
ATOM 713 C CA . ILE A 1 90 ? -3.534 -8.696 -3.007 1.00 93.81 90 ILE A CA 1
ATOM 714 C C . ILE A 1 90 ? -4.287 -7.489 -3.570 1.00 93.81 90 ILE A C 1
ATOM 716 O O . ILE A 1 90 ? -5.350 -7.137 -3.065 1.00 93.81 90 ILE A O 1
ATOM 720 N N . ILE A 1 91 ? -3.745 -6.877 -4.626 1.00 95.25 91 ILE A N 1
ATOM 721 C CA . ILE A 1 91 ? -4.375 -5.758 -5.333 1.00 95.25 91 ILE A CA 1
ATOM 722 C C . ILE A 1 91 ? -5.705 -6.196 -5.952 1.00 95.25 91 ILE A C 1
ATOM 724 O O . ILE A 1 91 ? -6.694 -5.474 -5.845 1.00 95.25 91 ILE A O 1
ATOM 728 N N . ASP A 1 92 ? -5.737 -7.376 -6.574 1.00 93.81 92 ASP A N 1
ATOM 729 C CA . ASP A 1 92 ? -6.914 -7.918 -7.257 1.00 93.81 92 ASP A CA 1
ATOM 730 C C . ASP A 1 92 ? -8.032 -8.327 -6.282 1.00 93.81 92 ASP A C 1
ATOM 732 O O . ASP A 1 92 ? -9.204 -8.256 -6.645 1.00 93.81 92 ASP A O 1
ATOM 736 N N . ASN A 1 93 ? -7.688 -8.689 -5.041 1.00 92.31 93 ASN A N 1
ATOM 737 C CA . ASN A 1 93 ? -8.650 -8.975 -3.968 1.00 92.31 93 ASN A CA 1
ATOM 738 C C . ASN A 1 93 ? -9.139 -7.722 -3.217 1.00 92.31 93 ASN A C 1
ATOM 740 O O . ASN A 1 93 ? -10.032 -7.820 -2.376 1.00 92.31 93 ASN A O 1
ATOM 744 N N . GLY A 1 94 ? -8.536 -6.559 -3.468 1.00 94.00 94 GLY A N 1
ATOM 745 C CA . GLY A 1 94 ? -8.962 -5.279 -2.912 1.00 94.00 94 GLY A CA 1
ATOM 746 C C . GLY A 1 94 ? -9.882 -4.499 -3.849 1.00 94.00 94 GLY A C 1
ATOM 747 O O . GLY A 1 94 ? -10.180 -4.898 -4.973 1.00 94.00 94 GLY A O 1
ATOM 748 N N . ILE A 1 95 ? -10.292 -3.312 -3.407 1.00 96.12 95 ILE A N 1
ATOM 749 C CA . ILE A 1 95 ? -10.992 -2.353 -4.265 1.00 96.12 95 ILE A CA 1
ATOM 750 C C . ILE A 1 95 ? -9.939 -1.549 -5.021 1.00 96.12 95 ILE A C 1
ATOM 752 O O . ILE A 1 95 ? -9.148 -0.829 -4.408 1.00 96.12 95 ILE A O 1
ATOM 756 N N . ARG A 1 96 ? -9.919 -1.664 -6.353 1.00 96.44 96 ARG A N 1
ATOM 757 C CA . ARG A 1 96 ? -8.999 -0.901 -7.207 1.00 96.44 96 ARG A CA 1
ATOM 758 C C . ARG A 1 96 ? -9.308 0.594 -7.137 1.00 96.44 96 ARG A C 1
ATOM 760 O O . ARG A 1 96 ? -10.450 1.003 -7.316 1.00 96.44 96 ARG A O 1
ATOM 767 N N . ILE A 1 97 ? -8.267 1.393 -6.921 1.00 96.50 97 ILE A N 1
ATOM 768 C CA . ILE A 1 97 ? -8.349 2.857 -6.822 1.00 96.50 97 ILE A CA 1
ATOM 769 C C . ILE A 1 97 ? -7.605 3.514 -7.989 1.00 96.50 97 ILE A C 1
ATOM 771 O O . ILE A 1 97 ? -8.151 4.389 -8.652 1.00 96.50 97 ILE A O 1
ATOM 775 N N . ASN A 1 98 ? -6.376 3.067 -8.264 1.00 96.25 98 ASN A N 1
ATOM 776 C CA . ASN A 1 98 ? -5.491 3.604 -9.303 1.00 96.25 98 ASN A CA 1
ATOM 777 C C . ASN A 1 98 ? -5.355 5.145 -9.292 1.00 96.25 98 ASN A C 1
ATOM 779 O O . ASN A 1 98 ? -5.441 5.811 -10.329 1.00 96.25 98 ASN A O 1
ATOM 783 N N . ALA A 1 99 ? -5.122 5.719 -8.114 1.00 97.19 99 ALA A N 1
ATOM 784 C CA . ALA A 1 99 ? -5.019 7.166 -7.929 1.00 97.19 99 ALA A CA 1
ATOM 785 C C . ALA A 1 99 ? -3.617 7.598 -7.492 1.00 97.19 99 ALA A C 1
ATOM 787 O O . ALA A 1 99 ? -2.847 6.806 -6.945 1.00 97.19 99 ALA A O 1
ATOM 788 N N . ASP A 1 100 ? -3.310 8.877 -7.686 1.00 96.25 100 ASP A N 1
ATOM 789 C CA . ASP A 1 100 ? -2.096 9.472 -7.140 1.00 96.25 100 ASP A CA 1
ATOM 790 C C . ASP A 1 100 ? -2.141 9.480 -5.609 1.00 96.25 100 ASP A C 1
ATOM 792 O O . ASP A 1 100 ? -3.189 9.668 -4.980 1.00 96.25 100 ASP A O 1
ATOM 796 N N . VAL A 1 101 ? -0.977 9.295 -4.985 1.00 96.56 101 VAL A N 1
ATOM 797 C CA . VAL A 1 101 ? -0.869 9.358 -3.528 1.00 96.56 101 VAL A CA 1
ATOM 798 C C . VAL A 1 101 ? -1.100 10.803 -3.081 1.00 96.56 101 VAL A C 1
ATOM 800 O O . VAL A 1 101 ? -0.378 11.720 -3.479 1.00 96.56 101 VAL A O 1
ATOM 803 N N . SER A 1 102 ? -2.086 11.006 -2.208 1.00 95.31 102 SER A N 1
ATOM 804 C CA . SER A 1 102 ? -2.347 12.282 -1.540 1.00 95.31 102 SER A CA 1
ATOM 805 C C . SER A 1 102 ? -2.742 12.064 -0.081 1.00 95.31 102 SER A C 1
ATOM 807 O O . SER A 1 102 ? -3.283 11.021 0.291 1.00 95.31 102 SER A O 1
ATOM 809 N N . VAL A 1 103 ? -2.475 13.065 0.759 1.00 95.12 103 VAL A N 1
ATOM 810 C CA . VAL A 1 103 ? -2.794 13.012 2.194 1.00 95.12 103 VAL A CA 1
ATOM 811 C C . VAL A 1 103 ? -4.305 12.881 2.405 1.00 95.12 103 VAL A C 1
ATOM 813 O O . VAL A 1 103 ? -4.754 12.108 3.246 1.00 95.12 103 VAL A O 1
ATOM 816 N N . GLN A 1 104 ? -5.090 13.617 1.619 1.00 96.56 104 GLN A N 1
ATOM 817 C CA . GLN A 1 104 ? -6.548 13.657 1.677 1.00 96.56 104 GLN A CA 1
ATOM 818 C C . GLN A 1 104 ? -7.157 12.310 1.284 1.00 96.56 104 GLN A C 1
ATOM 820 O O . GLN A 1 104 ? -8.034 11.819 1.990 1.00 96.56 104 GLN A O 1
ATOM 825 N N . LEU A 1 105 ? -6.657 11.687 0.210 1.00 97.25 105 LEU A N 1
ATOM 826 C CA . LEU A 1 105 ? -7.115 10.366 -0.215 1.00 97.25 105 LEU A CA 1
ATOM 827 C C . LEU A 1 105 ? -6.868 9.321 0.874 1.00 97.25 105 LEU A C 1
ATOM 829 O O . LEU A 1 105 ? -7.786 8.599 1.242 1.00 97.25 105 LEU A O 1
ATOM 833 N N . LEU A 1 106 ? -5.651 9.266 1.424 1.00 97.38 106 LEU A N 1
ATOM 834 C CA . LEU A 1 106 ? -5.310 8.299 2.470 1.00 97.38 106 LEU A CA 1
ATOM 835 C C . LEU A 1 106 ? -6.154 8.504 3.730 1.00 97.38 106 LEU A C 1
ATOM 837 O O . LEU A 1 106 ? -6.636 7.532 4.303 1.00 97.38 106 LEU A O 1
ATOM 841 N N . LYS A 1 107 ? -6.377 9.757 4.141 1.00 95.69 107 LYS A N 1
ATOM 842 C CA . LYS A 1 107 ? -7.260 10.060 5.271 1.00 95.69 107 LYS A CA 1
ATOM 843 C C . LYS A 1 107 ? -8.690 9.584 5.023 1.00 95.69 107 LYS A C 1
ATOM 845 O O . LYS A 1 107 ? -9.241 8.933 5.896 1.00 95.69 107 LYS A O 1
ATOM 850 N N . ASN A 1 108 ? -9.245 9.855 3.842 1.00 95.25 108 ASN A N 1
ATOM 851 C CA . ASN A 1 108 ? -10.599 9.429 3.487 1.00 95.25 108 ASN A CA 1
ATOM 852 C C . ASN A 1 108 ? -10.729 7.908 3.390 1.00 95.25 108 ASN A C 1
ATOM 854 O O . ASN A 1 108 ? -11.746 7.367 3.804 1.00 95.25 108 ASN A O 1
ATOM 858 N N . ILE A 1 109 ? -9.714 7.212 2.865 1.00 96.75 109 ILE A N 1
ATOM 859 C CA . ILE A 1 109 ? -9.728 5.747 2.805 1.00 96.75 109 ILE A CA 1
ATOM 860 C C . ILE A 1 109 ? -9.816 5.158 4.212 1.00 96.75 109 ILE A C 1
ATOM 862 O O . ILE A 1 109 ? -10.597 4.244 4.424 1.00 96.75 109 ILE A O 1
ATOM 866 N N . PHE A 1 110 ? -9.036 5.672 5.166 1.00 96.62 110 PHE A N 1
ATOM 867 C CA . PHE A 1 110 ? -9.024 5.157 6.538 1.00 96.62 110 PHE A CA 1
ATOM 868 C C . PHE A 1 110 ? -10.093 5.777 7.449 1.00 96.62 110 PHE A C 1
ATOM 870 O O . PHE A 1 110 ? -10.132 5.438 8.631 1.00 96.62 110 PHE A O 1
ATOM 877 N N . GLU A 1 111 ? -10.950 6.663 6.940 1.00 93.81 111 GLU A N 1
ATOM 878 C CA . GLU A 1 111 ? -12.053 7.237 7.713 1.00 93.81 111 GLU A CA 1
ATOM 879 C C . GLU A 1 111 ? -12.994 6.123 8.185 1.00 93.81 111 GLU A C 1
ATOM 881 O O . GLU A 1 111 ? -13.340 5.220 7.415 1.00 93.81 111 GLU A O 1
ATOM 886 N N . LYS A 1 112 ? -13.384 6.166 9.463 1.00 86.44 112 LYS A N 1
ATOM 887 C CA . LYS A 1 112 ? -14.200 5.105 10.064 1.00 86.44 112 LYS A CA 1
ATOM 888 C C . LYS A 1 112 ? -15.556 5.010 9.369 1.00 86.44 112 LYS A C 1
ATOM 890 O O . LYS A 1 112 ? -16.059 5.991 8.831 1.00 86.44 112 LYS A O 1
ATOM 895 N N . ASP A 1 113 ? -16.130 3.810 9.388 1.00 84.75 113 ASP A N 1
ATOM 896 C CA . ASP A 1 113 ? -17.473 3.530 8.868 1.00 84.75 113 ASP A CA 1
ATOM 897 C C . ASP A 1 113 ? -17.635 3.766 7.352 1.00 84.75 113 ASP A C 1
ATOM 899 O O . ASP A 1 113 ? -18.750 3.841 6.835 1.00 84.75 113 ASP A O 1
ATOM 903 N N . THR A 1 114 ? -16.527 3.831 6.604 1.00 90.31 114 THR A N 1
ATOM 904 C CA . THR A 1 114 ? -16.545 3.876 5.135 1.00 90.31 114 THR A CA 1
ATOM 905 C C . THR A 1 114 ? -16.277 2.493 4.530 1.00 90.31 114 THR A C 1
ATOM 907 O O . THR A 1 114 ? -15.530 1.705 5.103 1.00 90.31 114 THR A O 1
ATOM 910 N N . PRO A 1 115 ? -16.782 2.154 3.332 1.00 87.31 115 PRO A N 1
ATOM 911 C CA . PRO A 1 115 ? -16.500 0.850 2.715 1.00 87.31 115 PRO A CA 1
ATOM 912 C C . PRO A 1 115 ? -15.010 0.553 2.441 1.00 87.31 115 PRO A C 1
ATOM 914 O O . PRO A 1 115 ? -14.652 -0.593 2.182 1.00 87.31 115 PRO A O 1
ATOM 917 N N . LEU A 1 116 ? -14.138 1.571 2.463 1.00 90.50 116 LEU A N 1
ATOM 918 C CA . LEU A 1 116 ? -12.723 1.451 2.086 1.00 90.50 116 LEU A CA 1
ATOM 919 C C . LEU A 1 116 ? -11.761 1.262 3.273 1.00 90.50 116 LEU A C 1
ATOM 921 O O . LEU A 1 116 ? -10.605 0.899 3.047 1.00 90.50 116 LEU A O 1
ATOM 925 N N . HIS A 1 117 ? -12.213 1.491 4.510 1.00 89.50 117 HIS A N 1
ATOM 926 C CA . HIS A 1 117 ? -11.331 1.587 5.684 1.00 89.50 117 HIS A CA 1
ATOM 927 C C . HIS A 1 117 ? -10.833 0.253 6.248 1.00 89.50 117 HIS A C 1
ATOM 929 O O . HIS A 1 117 ? -9.846 0.207 7.002 1.00 89.50 117 HIS A O 1
ATOM 935 N N . ASP A 1 118 ? -11.502 -0.840 5.889 1.00 87.62 118 ASP A N 1
ATOM 936 C CA . ASP A 1 118 ? -11.197 -2.169 6.396 1.00 87.62 118 ASP A CA 1
ATOM 937 C C . ASP A 1 118 ? -10.239 -2.914 5.475 1.00 87.62 118 ASP A C 1
ATOM 939 O O . ASP A 1 118 ? -10.614 -3.526 4.487 1.00 87.62 118 ASP A O 1
ATOM 943 N N . GLY A 1 119 ? -8.958 -2.873 5.826 1.00 91.69 119 GLY A N 1
ATOM 944 C CA . GLY A 1 119 ? -7.907 -3.603 5.130 1.00 91.69 119 GLY A CA 1
ATOM 945 C C . GLY A 1 119 ? -6.667 -2.751 4.925 1.00 91.69 119 GLY A C 1
ATOM 946 O O . GLY A 1 119 ? -6.446 -1.753 5.619 1.00 91.69 119 GLY A O 1
ATOM 947 N N . ALA A 1 120 ? -5.837 -3.186 3.985 1.00 95.44 120 ALA A N 1
ATOM 948 C CA . ALA A 1 120 ? -4.630 -2.491 3.589 1.00 95.44 120 ALA A CA 1
ATOM 949 C C . ALA A 1 120 ? -4.858 -1.606 2.361 1.00 95.44 120 ALA A C 1
ATOM 951 O O . ALA A 1 120 ? -5.625 -1.939 1.454 1.00 95.44 120 ALA A O 1
ATOM 952 N N . VAL A 1 121 ? -4.123 -0.500 2.325 1.00 97.44 121 VAL A N 1
ATOM 953 C CA . VAL A 1 121 ? -3.868 0.273 1.111 1.00 97.44 121 VAL A CA 1
ATOM 954 C C . VAL A 1 121 ? -2.569 -0.222 0.492 1.00 97.44 121 VAL A C 1
ATOM 956 O O . VAL A 1 121 ? -1.549 -0.264 1.180 1.00 97.44 121 VAL A O 1
ATOM 959 N N . ILE A 1 122 ? -2.596 -0.570 -0.794 1.00 97.00 122 ILE A N 1
ATOM 960 C CA . ILE A 1 122 ? -1.411 -1.005 -1.538 1.00 97.00 122 ILE A CA 1
ATOM 961 C C . ILE A 1 122 ? -0.929 0.139 -2.427 1.00 97.00 122 ILE A C 1
ATOM 963 O O . ILE A 1 122 ? -1.652 0.607 -3.309 1.00 97.00 122 ILE A O 1
ATOM 967 N N . ILE A 1 123 ? 0.306 0.577 -2.197 1.00 96.38 123 ILE A N 1
ATOM 968 C CA . ILE A 1 123 ? 1.007 1.550 -3.030 1.00 96.38 123 ILE A CA 1
ATOM 969 C C . ILE A 1 123 ? 2.012 0.796 -3.896 1.00 96.38 123 ILE A C 1
ATOM 971 O O . ILE A 1 123 ? 2.908 0.134 -3.375 1.00 96.38 123 ILE A O 1
ATOM 975 N N . SER A 1 124 ? 1.880 0.913 -5.214 1.00 93.56 124 SER A N 1
ATOM 976 C CA . SER A 1 124 ? 2.834 0.372 -6.185 1.00 93.56 124 SER A CA 1
ATOM 977 C C . SER A 1 124 ? 3.051 1.379 -7.306 1.00 93.56 124 SER A C 1
ATOM 979 O O . SER A 1 124 ? 2.144 2.137 -7.646 1.00 93.56 124 SER A O 1
ATOM 981 N N . GLU A 1 125 ? 4.277 1.423 -7.832 1.00 89.88 125 GLU A N 1
ATOM 982 C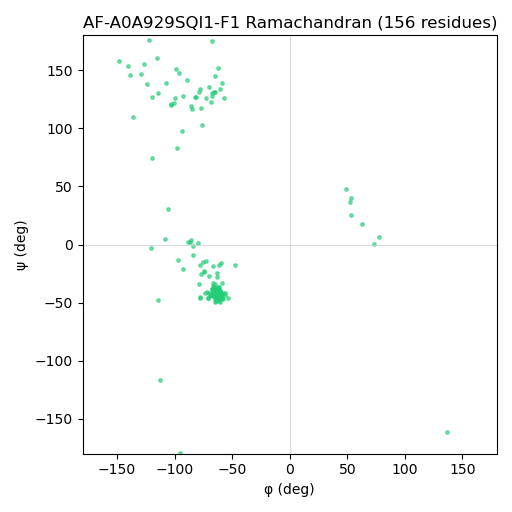 CA . GLU A 1 125 ? 4.648 2.270 -8.977 1.00 89.88 125 GLU A CA 1
ATOM 983 C C . GLU A 1 125 ? 4.249 3.746 -8.775 1.00 89.88 125 GLU A C 1
ATOM 985 O O . GLU A 1 125 ? 3.818 4.444 -9.685 1.00 89.88 125 GLU A O 1
ATOM 990 N N . GLY A 1 126 ? 4.373 4.223 -7.530 1.00 90.88 126 GLY A N 1
ATOM 991 C CA . GLY A 1 126 ? 4.075 5.603 -7.152 1.00 90.88 126 GLY A CA 1
ATOM 992 C C . GLY A 1 126 ? 2.587 5.946 -7.001 1.00 90.88 126 GLY A C 1
ATOM 993 O O . GLY A 1 126 ? 2.269 7.111 -6.767 1.00 90.88 126 GLY A O 1
ATOM 994 N N . ARG A 1 127 ? 1.682 4.965 -7.092 1.00 95.25 127 ARG A N 1
ATOM 995 C CA . ARG A 1 127 ? 0.223 5.159 -7.062 1.00 95.25 127 ARG A CA 1
ATOM 996 C C . ARG A 1 127 ? -0.446 4.291 -6.003 1.00 95.25 127 ARG A C 1
ATOM 998 O O . ARG A 1 127 ? 0.055 3.231 -5.635 1.00 95.25 127 ARG A O 1
ATOM 1005 N N . VAL A 1 128 ? -1.614 4.725 -5.535 1.00 97.69 128 VAL A N 1
ATOM 1006 C CA . VAL A 1 128 ? -2.531 3.904 -4.737 1.00 97.69 128 VAL A CA 1
ATOM 1007 C C . VAL A 1 128 ? -3.239 2.934 -5.679 1.00 97.69 128 VAL A C 1
ATOM 1009 O O . VAL A 1 128 ? -4.161 3.322 -6.397 1.00 97.69 128 VAL A O 1
ATOM 1012 N N . MET A 1 129 ? -2.811 1.674 -5.691 1.00 97.69 129 MET A N 1
ATOM 1013 C CA . MET A 1 129 ? -3.368 0.655 -6.585 1.00 97.69 129 MET A CA 1
ATOM 1014 C C . MET A 1 129 ? -4.708 0.136 -6.079 1.00 97.69 129 MET A C 1
ATOM 1016 O O . MET A 1 129 ? -5.670 0.058 -6.847 1.00 97.69 129 MET A O 1
ATOM 1020 N N . SER A 1 130 ? -4.791 -0.159 -4.784 1.00 97.44 130 SER A N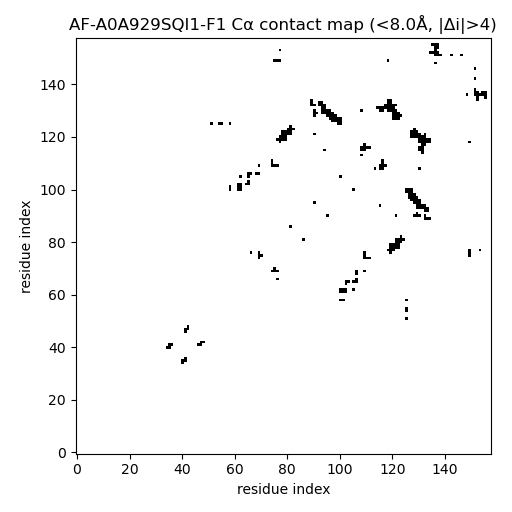 1
ATOM 1021 C CA . SER A 1 130 ? -6.000 -0.671 -4.145 1.00 97.44 130 SER A CA 1
ATOM 1022 C C . SER A 1 130 ? -6.128 -0.212 -2.693 1.00 97.44 130 SER A C 1
ATOM 1024 O O . SER A 1 130 ? -5.146 0.138 -2.035 1.00 97.44 130 SER A O 1
ATOM 1026 N N . ALA A 1 131 ? -7.363 -0.233 -2.200 1.00 97.12 131 ALA A N 1
ATOM 1027 C CA . ALA A 1 131 ? -7.737 -0.103 -0.794 1.00 97.12 131 ALA A CA 1
ATOM 1028 C C . ALA A 1 131 ? -8.537 -1.343 -0.363 1.00 97.12 131 ALA A C 1
ATOM 1030 O O . ALA A 1 131 ? -8.806 -2.215 -1.195 1.00 97.12 131 ALA A O 1
ATOM 1031 N N . CYS A 1 132 ? -8.906 -1.445 0.919 1.00 95.12 132 CYS A N 1
ATOM 1032 C CA . CYS A 1 132 ? -9.681 -2.582 1.441 1.00 95.12 132 CYS A CA 1
ATOM 1033 C C . CYS A 1 132 ? -9.036 -3.953 1.112 1.00 95.12 132 CYS A C 1
ATOM 1035 O O . CYS A 1 132 ? -9.699 -4.973 0.964 1.00 95.12 132 CYS A O 1
ATOM 1037 N N . SER A 1 133 ? -7.711 -3.983 0.910 1.00 94.88 133 SER A N 1
ATOM 1038 C CA . SER A 1 133 ? -7.016 -5.191 0.461 1.00 94.88 133 SER A CA 1
ATOM 1039 C C . SER A 1 133 ? -6.764 -6.109 1.650 1.00 94.88 133 SER A C 1
ATOM 1041 O O . SER A 1 133 ? -6.200 -5.686 2.665 1.00 94.88 133 SER A O 1
ATOM 1043 N N . ILE A 1 134 ? -7.186 -7.366 1.540 1.00 91.94 134 ILE A N 1
ATOM 1044 C CA . ILE A 1 134 ? -7.049 -8.342 2.621 1.00 91.94 134 ILE A CA 1
ATOM 1045 C C . ILE A 1 134 ? -5.643 -8.936 2.589 1.00 91.94 134 ILE A C 1
ATOM 1047 O O . ILE A 1 134 ? -5.187 -9.453 1.570 1.00 91.94 134 ILE A O 1
ATOM 1051 N N . LEU A 1 135 ? -4.964 -8.886 3.733 1.00 90.81 135 LEU A N 1
ATOM 1052 C CA . LEU A 1 135 ? -3.646 -9.478 3.917 1.00 90.81 135 LEU A CA 1
ATOM 1053 C C . LEU A 1 135 ? -3.744 -10.742 4.786 1.00 90.81 135 LEU A C 1
ATOM 1055 O O . LEU A 1 135 ? -4.456 -10.724 5.795 1.00 90.81 135 LEU A O 1
ATOM 1059 N N . PRO A 1 136 ? -3.009 -11.823 4.463 1.00 87.56 136 PRO A N 1
ATOM 1060 C CA . PRO A 1 136 ? -2.858 -12.965 5.353 1.00 87.56 136 PRO A CA 1
ATOM 1061 C C . PRO A 1 136 ? -2.254 -12.536 6.693 1.00 87.56 136 PRO A C 1
ATOM 1063 O O . PRO A 1 136 ? -1.322 -11.734 6.756 1.00 87.56 136 PRO A O 1
ATOM 1066 N N . LEU A 1 137 ? -2.785 -13.101 7.775 1.00 85.88 137 LEU A N 1
ATOM 1067 C CA . LEU A 1 137 ? -2.350 -12.807 9.137 1.00 85.88 137 LEU A CA 1
ATOM 1068 C C . LEU A 1 137 ? -1.220 -13.749 9.552 1.00 85.88 137 LEU A C 1
ATOM 1070 O O . LEU A 1 137 ? -1.267 -14.945 9.270 1.00 85.88 137 LEU A O 1
ATOM 1074 N N . ALA A 1 138 ? -0.234 -13.236 10.286 1.00 84.38 138 ALA A N 1
ATOM 1075 C CA . ALA A 1 138 ? 0.763 -14.082 10.930 1.00 84.38 138 ALA A CA 1
ATOM 1076 C C . ALA A 1 138 ? 0.109 -14.924 12.044 1.00 84.38 138 ALA A C 1
ATOM 1078 O O . ALA A 1 138 ? -0.620 -14.395 12.892 1.00 84.38 138 ALA A O 1
ATOM 1079 N N . VAL A 1 139 ? 0.356 -16.237 12.038 1.00 74.88 139 VAL A N 1
ATOM 1080 C CA . VAL A 1 139 ? -0.165 -17.219 13.005 1.00 74.88 139 VAL A CA 1
ATOM 1081 C C . VAL A 1 139 ? 1.026 -17.863 13.707 1.00 74.88 139 VAL A C 1
ATOM 1083 O O . VAL A 1 139 ? 1.413 -18.980 13.395 1.00 74.88 139 VAL A O 1
ATOM 1086 N N . ASP A 1 140 ? 1.657 -17.119 14.608 1.00 75.50 140 ASP A N 1
ATOM 1087 C CA . ASP A 1 140 ? 2.743 -17.631 15.443 1.00 75.50 140 ASP A CA 1
ATOM 1088 C C . ASP A 1 140 ? 2.377 -17.419 16.920 1.00 75.50 140 ASP A C 1
ATOM 1090 O O . ASP A 1 140 ? 1.821 -16.382 17.297 1.00 75.50 140 ASP A O 1
ATOM 1094 N N . ASN A 1 141 ? 2.665 -18.425 17.748 1.00 65.62 141 ASN A N 1
ATOM 1095 C CA . ASN A 1 141 ? 2.416 -18.432 19.189 1.00 65.62 141 ASN A CA 1
ATOM 1096 C C . ASN A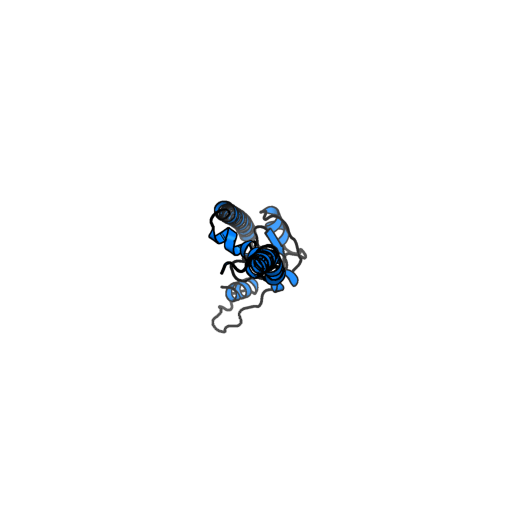 1 141 ? 3.280 -17.403 19.935 1.00 65.62 141 ASN A C 1
ATOM 1098 O O . ASN A 1 141 ? 2.937 -17.022 21.053 1.00 65.62 141 ASN A O 1
ATOM 1102 N N . ASN A 1 142 ? 4.362 -16.931 19.310 1.00 76.00 142 ASN A N 1
ATOM 1103 C CA . ASN A 1 142 ? 5.244 -15.901 19.859 1.00 76.00 142 ASN A CA 1
ATOM 1104 C C . ASN A 1 142 ? 4.765 -14.459 19.602 1.00 76.00 142 ASN A C 1
ATOM 1106 O O . ASN A 1 142 ? 5.408 -13.506 20.043 1.00 76.00 142 ASN A O 1
ATOM 1110 N N . ILE A 1 143 ? 3.640 -14.263 18.905 1.00 77.62 143 ILE A N 1
ATOM 1111 C CA . ILE A 1 143 ? 3.086 -12.926 18.662 1.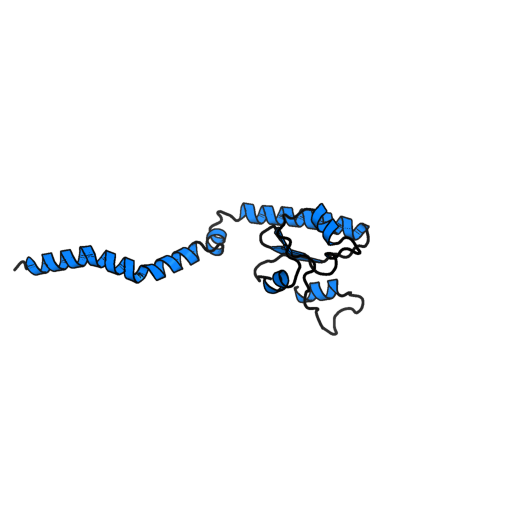00 77.62 143 ILE A CA 1
ATOM 1112 C C . ILE A 1 143 ? 2.351 -12.439 19.912 1.00 77.62 143 ILE A C 1
ATOM 1114 O O . ILE A 1 143 ? 1.496 -13.133 20.464 1.00 77.62 143 ILE A O 1
ATOM 1118 N N . ASN A 1 144 ? 2.647 -11.208 20.342 1.00 78.50 144 ASN A N 1
ATOM 1119 C CA . ASN A 1 144 ? 1.974 -10.602 21.485 1.00 78.50 144 ASN A CA 1
ATOM 1120 C C . ASN A 1 144 ? 0.452 -10.554 21.262 1.00 78.50 144 ASN A C 1
ATOM 1122 O O . ASN A 1 144 ? -0.028 -9.994 20.275 1.00 78.50 144 ASN A O 1
ATOM 1126 N N . LYS A 1 145 ? -0.313 -11.100 22.215 1.00 78.75 145 LYS A N 1
ATOM 1127 C CA . LYS A 1 145 ? -1.782 -11.155 22.164 1.00 78.75 145 LYS A CA 1
ATOM 1128 C C . LYS A 1 145 ? -2.447 -9.774 22.131 1.00 78.75 145 LYS A C 1
ATOM 1130 O O . LYS A 1 145 ? -3.609 -9.685 21.751 1.00 78.75 145 LYS A O 1
ATOM 1135 N N . SER A 1 146 ? -1.737 -8.705 22.503 1.00 82.94 146 SER A N 1
ATOM 1136 C CA . SER A 1 146 ? -2.236 -7.326 22.403 1.00 82.94 146 SER A CA 1
ATOM 1137 C C . SER A 1 146 ? -2.300 -6.795 20.964 1.00 82.94 146 SER A C 1
ATOM 1139 O O . SER A 1 146 ? -2.948 -5.778 20.710 1.00 82.94 146 SER A O 1
ATOM 1141 N N . PHE A 1 147 ? -1.652 -7.461 20.005 1.00 82.06 147 PHE A N 1
ATOM 1142 C CA . PHE A 1 147 ? -1.648 -7.042 18.609 1.00 82.06 147 PHE A CA 1
ATOM 1143 C C . PHE A 1 147 ? -2.954 -7.398 17.896 1.00 82.06 147 PHE A C 1
ATOM 1145 O O . PHE A 1 147 ? -3.294 -8.562 17.690 1.00 82.06 147 PHE A O 1
ATOM 1152 N N . GLY A 1 148 ? -3.662 -6.358 17.448 1.00 85.62 148 GLY A N 1
ATOM 1153 C CA . GLY A 1 148 ? -4.839 -6.498 16.590 1.00 85.62 148 GLY A CA 1
ATOM 1154 C C . GLY A 1 148 ? -4.516 -7.021 15.182 1.00 85.62 148 GLY A C 1
ATOM 1155 O O . GLY A 1 148 ? -3.358 -7.154 14.781 1.00 85.62 148 GLY A O 1
ATOM 1156 N N . THR A 1 149 ? -5.558 -7.264 14.387 1.00 87.81 149 THR A N 1
ATOM 1157 C CA . THR A 1 149 ? -5.464 -7.861 13.040 1.00 87.81 149 THR A CA 1
ATOM 1158 C C . THR A 1 149 ? -4.549 -7.089 12.087 1.00 87.81 149 THR A C 1
ATOM 1160 O O . THR A 1 149 ? -3.731 -7.707 11.413 1.00 87.81 149 THR A O 1
ATOM 1163 N N . ARG A 1 150 ? -4.592 -5.748 12.085 1.00 89.69 150 ARG A N 1
ATOM 1164 C CA . ARG A 1 150 ? -3.702 -4.909 11.253 1.00 89.69 150 ARG A CA 1
ATOM 1165 C C . ARG A 1 150 ? -2.212 -5.117 11.576 1.00 89.69 150 ARG A C 1
ATOM 1167 O O . ARG A 1 150 ? -1.397 -5.190 10.664 1.00 89.69 150 ARG A O 1
ATOM 1174 N N . HIS A 1 151 ? -1.858 -5.283 12.852 1.00 88.81 151 HIS A N 1
ATOM 1175 C CA . HIS A 1 151 ? -0.476 -5.563 13.264 1.00 88.81 151 HIS A CA 1
ATOM 1176 C C . HIS A 1 151 ? -0.040 -6.965 12.831 1.00 88.81 151 HIS A C 1
ATOM 1178 O O . HIS A 1 151 ? 1.050 -7.142 12.297 1.00 88.81 151 HIS A O 1
ATOM 1184 N N . ARG A 1 152 ? -0.912 -7.964 13.008 1.00 87.56 152 ARG A N 1
ATOM 1185 C CA . ARG A 1 152 ? -0.637 -9.345 12.583 1.00 87.56 152 ARG A CA 1
ATOM 1186 C C . ARG A 1 152 ? -0.504 -9.480 11.068 1.00 87.56 152 ARG A C 1
ATOM 1188 O O . ARG A 1 152 ? 0.288 -10.297 10.609 1.00 87.56 152 ARG A O 1
ATOM 1195 N N . ALA A 1 153 ? -1.260 -8.691 10.309 1.00 88.25 153 ALA A N 1
ATOM 1196 C CA . ALA A 1 153 ? -1.102 -8.571 8.866 1.00 88.25 153 ALA A CA 1
ATOM 1197 C C . ALA A 1 153 ? 0.265 -7.970 8.506 1.00 88.25 153 ALA A C 1
ATOM 1199 O O . ALA A 1 153 ? 0.984 -8.542 7.694 1.00 88.25 153 ALA A O 1
ATOM 1200 N N . ALA A 1 154 ? 0.657 -6.863 9.149 1.00 86.88 154 ALA A N 1
ATOM 1201 C CA . ALA A 1 154 ? 1.950 -6.223 8.904 1.00 86.88 154 ALA A CA 1
ATOM 1202 C C . ALA A 1 154 ? 3.136 -7.161 9.199 1.00 86.88 154 ALA A C 1
ATOM 1204 O O . ALA A 1 154 ? 4.042 -7.271 8.382 1.00 86.88 154 ALA A O 1
ATOM 1205 N N . LEU A 1 155 ? 3.090 -7.899 10.315 1.00 87.44 155 LEU A N 1
ATOM 1206 C CA . LEU A 1 155 ? 4.137 -8.853 10.706 1.00 87.44 155 LEU A CA 1
ATOM 1207 C C . LEU A 1 155 ? 4.314 -10.017 9.726 1.00 87.44 155 LEU A C 1
ATOM 1209 O O . LEU A 1 155 ? 5.377 -10.618 9.692 1.00 87.44 155 LEU A O 1
ATOM 1213 N N . ARG A 1 156 ? 3.291 -10.375 8.942 1.00 82.88 156 ARG A N 1
ATOM 1214 C CA . ARG A 1 156 ? 3.403 -11.469 7.967 1.00 82.88 156 ARG A CA 1
ATOM 1215 C C . ARG A 1 156 ? 4.227 -11.083 6.734 1.00 82.88 156 ARG A C 1
ATOM 1217 O O . ARG A 1 156 ? 4.715 -11.981 6.044 1.00 82.88 156 ARG A O 1
ATOM 1224 N N . TYR A 1 157 ? 4.308 -9.785 6.446 1.00 73.31 157 TYR A N 1
ATOM 1225 C CA . TYR A 1 157 ? 4.954 -9.198 5.267 1.00 73.31 157 TYR A CA 1
ATOM 1226 C C . TYR A 1 157 ? 6.271 -8.476 5.591 1.00 73.31 157 TYR A C 1
ATOM 1228 O O . TYR A 1 157 ? 6.855 -7.863 4.696 1.00 73.31 157 TYR A O 1
ATOM 1236 N N . PHE A 1 158 ? 6.718 -8.547 6.847 1.00 67.19 158 PHE A N 1
ATOM 1237 C CA . PHE A 1 158 ? 8.039 -8.123 7.305 1.00 67.19 158 PHE A CA 1
ATOM 1238 C C . PHE A 1 158 ? 8.909 -9.360 7.538 1.00 67.19 158 PHE A C 1
ATOM 1240 O O . PHE A 1 158 ? 10.106 -9.301 7.188 1.00 67.19 158 PHE A O 1
#

Secondary structure (DSSP, 8-state):
---HHHHHHHHHHHHHHHHHHHHHTHHHHHHHHHHHHSHHHHHHTTSSHHHHHHHHHHHHHHHHHHHHHHHHTT----EEE--SS--HHHHHTSEEEEEE--HHHHHHHTSTTSTTSSSEEEEETTEEEEEEE--PPP--TTS-TT--HHHHHHHH--

Solvent-accessible surface area (backbone atoms only — not comparable to full-atom values): 8945 Å² total; per-residue (Å²): 134,87,57,68,65,60,54,51,52,51,49,53,49,54,69,50,46,57,55,54,49,50,60,72,44,39,67,56,55,49,50,52,50,51,54,54,68,33,70,66,50,50,50,73,69,58,80,48,45,70,59,56,54,48,48,45,53,51,44,50,50,34,49,50,58,24,50,56,55,31,51,77,69,73,41,73,79,43,79,44,73,56,72,91,64,82,56,61,73,42,40,70,65,19,49,73,62,71,37,76,70,44,40,67,58,54,43,58,36,40,33,82,98,44,94,42,32,65,47,27,32,38,33,43,96,71,23,32,43,14,29,29,17,67,65,69,62,51,88,59,93,87,58,64,86,86,57,52,69,70,53,30,26,52,62,55,79,106